Protein AF-A0A534HDV0-F1 (afdb_monomer)

Mean predicted aligned error: 11.52 Å

pLDDT: mean 70.55, std 11.0, range [43.44, 85.0]

Structure (mmCIF, N/CA/C/O backbone):
data_AF-A0A534HDV0-F1
#
_entry.id   AF-A0A534HDV0-F1
#
loop_
_atom_site.group_PDB
_atom_site.id
_atom_site.type_symbol
_atom_site.label_atom_id
_atom_site.label_alt_id
_atom_site.label_comp_id
_atom_site.label_asym_id
_atom_site.label_entity_id
_atom_site.label_seq_id
_atom_site.pdbx_PDB_ins_code
_atom_site.Cartn_x
_atom_site.Cartn_y
_atom_site.Cartn_z
_atom_site.occupancy
_atom_site.B_iso_or_equiv
_atom_site.auth_seq_id
_atom_site.auth_comp_id
_atom_site.auth_asym_id
_atom_site.auth_atom_id
_atom_site.pdbx_PDB_model_num
ATOM 1 N N . SER A 1 1 ? -41.914 1.004 -13.661 1.00 54.16 1 SER A N 1
ATOM 2 C CA . SER A 1 1 ? -41.329 2.349 -13.461 1.00 54.16 1 SER A CA 1
ATOM 3 C C . SER A 1 1 ? -40.709 2.563 -12.063 1.00 54.16 1 SER A C 1
ATOM 5 O O . SER A 1 1 ? -40.072 3.582 -11.866 1.00 54.16 1 SER A O 1
ATOM 7 N N . GLN A 1 2 ? -40.753 1.613 -11.108 1.00 49.66 2 GLN A N 1
ATOM 8 C CA . GLN A 1 2 ? -40.244 1.841 -9.734 1.00 49.66 2 GLN A CA 1
ATOM 9 C C . GLN A 1 2 ? -39.032 0.978 -9.311 1.00 49.66 2 GLN A C 1
ATOM 11 O O . GLN A 1 2 ? -39.007 0.459 -8.201 1.00 49.66 2 GLN A O 1
ATOM 16 N N . ALA A 1 3 ? -38.022 0.795 -10.169 1.00 45.78 3 ALA A N 1
ATOM 17 C CA . ALA A 1 3 ? -36.851 -0.036 -9.827 1.00 45.78 3 ALA A CA 1
ATOM 18 C C . ALA A 1 3 ? -35.502 0.710 -9.797 1.00 45.78 3 ALA A C 1
ATOM 20 O O . ALA A 1 3 ? -34.486 0.092 -9.512 1.00 45.78 3 ALA A O 1
ATOM 21 N N . TRP A 1 4 ? -35.474 2.025 -10.045 1.00 46.22 4 TRP A N 1
ATOM 22 C CA . TRP A 1 4 ? -34.219 2.796 -10.141 1.00 46.22 4 TRP A CA 1
ATOM 23 C C . TRP A 1 4 ? -33.813 3.525 -8.840 1.00 46.22 4 TRP A C 1
ATOM 25 O O . TRP A 1 4 ? -32.777 4.173 -8.777 1.00 46.22 4 TRP A O 1
ATOM 35 N N . GLY A 1 5 ? -34.620 3.446 -7.776 1.00 47.41 5 GLY A N 1
ATOM 36 C CA . GLY A 1 5 ? -34.488 4.333 -6.609 1.00 47.41 5 GLY A CA 1
ATOM 37 C C . GLY A 1 5 ? -33.673 3.828 -5.411 1.00 47.41 5 GLY A C 1
ATOM 38 O O . GLY A 1 5 ? -33.707 4.490 -4.382 1.00 47.41 5 GLY A O 1
ATOM 39 N N . ARG A 1 6 ? -33.002 2.666 -5.471 1.00 52.75 6 ARG A N 1
ATOM 40 C CA . ARG A 1 6 ? -32.399 2.028 -4.271 1.00 52.75 6 ARG A CA 1
ATOM 41 C C . ARG A 1 6 ? -30.928 1.603 -4.382 1.00 52.75 6 ARG A C 1
ATOM 43 O O . ARG A 1 6 ? -30.480 0.820 -3.558 1.00 52.75 6 ARG A O 1
ATOM 50 N N . GLN A 1 7 ? -30.168 2.078 -5.370 1.00 49.25 7 GLN A N 1
ATOM 51 C CA . GLN A 1 7 ? -28.780 1.609 -5.572 1.00 49.25 7 GLN A CA 1
ATOM 52 C C . GLN A 1 7 ? -27.681 2.621 -5.210 1.00 4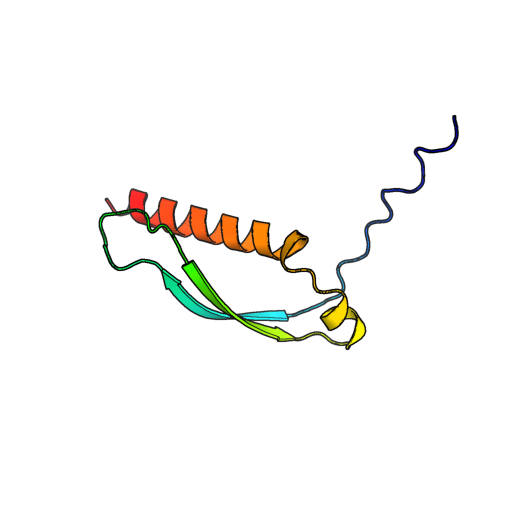9.25 7 GLN A C 1
ATOM 54 O O . GLN A 1 7 ? -26.508 2.330 -5.401 1.00 49.25 7 GLN A O 1
ATOM 59 N N . HIS A 1 8 ? -28.030 3.776 -4.641 1.00 43.44 8 HIS A N 1
ATOM 60 C CA . HIS A 1 8 ? -27.054 4.785 -4.205 1.00 43.44 8 HIS A CA 1
ATOM 61 C C . HIS A 1 8 ? -27.183 5.101 -2.713 1.00 43.44 8 HIS A C 1
ATOM 63 O O . HIS A 1 8 ? -27.063 6.253 -2.304 1.00 43.44 8 HIS A O 1
ATOM 69 N N . GLU A 1 9 ? -27.443 4.093 -1.882 1.00 46.38 9 GLU A N 1
ATOM 70 C CA . GLU A 1 9 ? -27.132 4.234 -0.464 1.00 46.38 9 GLU A CA 1
ATOM 71 C C . GLU A 1 9 ? -25.620 4.053 -0.349 1.00 46.38 9 GLU A C 1
ATOM 73 O O . GLU A 1 9 ? -25.102 2.941 -0.337 1.00 46.38 9 GLU A O 1
ATOM 78 N N . THR A 1 10 ? -24.899 5.173 -0.421 1.00 51.28 10 THR A N 1
ATOM 79 C CA . THR A 1 10 ? -23.462 5.239 -0.160 1.00 51.28 10 THR A CA 1
ATOM 80 C C . THR A 1 10 ? -23.224 4.642 1.218 1.00 51.28 10 THR A C 1
ATOM 82 O O . THR A 1 10 ? -23.447 5.323 2.224 1.00 51.28 10 THR A O 1
ATOM 85 N N . ALA A 1 11 ? -22.814 3.374 1.264 1.00 52.97 11 ALA A N 1
ATOM 86 C CA . ALA A 1 11 ? -22.283 2.762 2.466 1.00 52.97 11 ALA A CA 1
ATOM 87 C C . ALA A 1 11 ? -21.198 3.715 2.969 1.00 52.97 11 ALA A C 1
ATOM 89 O O . ALA A 1 11 ? -20.226 3.992 2.264 1.00 52.97 11 ALA A O 1
ATOM 90 N N . ARG A 1 12 ? -21.431 4.347 4.123 1.00 50.94 12 ARG A N 1
ATOM 91 C CA . ARG A 1 12 ? -20.415 5.198 4.738 1.00 50.94 12 ARG A CA 1
ATOM 92 C C . ARG A 1 12 ? -19.188 4.316 4.908 1.00 50.94 12 ARG A C 1
ATOM 94 O O . ARG A 1 12 ? -19.270 3.344 5.650 1.00 50.94 12 ARG A O 1
ATOM 101 N N . ALA A 1 13 ? -18.099 4.643 4.213 1.00 62.34 13 ALA A N 1
ATOM 102 C CA . ALA A 1 13 ? -16.828 3.958 4.385 1.00 62.34 13 ALA A CA 1
ATOM 103 C C . ALA A 1 13 ? -16.509 3.943 5.883 1.00 62.34 13 ALA A C 1
ATOM 105 O O . ALA A 1 13 ? -16.350 4.996 6.512 1.00 62.34 13 ALA A O 1
ATOM 106 N N . ASN A 1 14 ? -16.540 2.753 6.473 1.00 62.75 14 ASN A N 1
ATOM 107 C CA . ASN A 1 14 ? -16.283 2.599 7.889 1.00 62.75 14 ASN A CA 1
ATOM 108 C C . ASN A 1 14 ? -14.800 2.909 8.142 1.00 62.75 14 ASN A C 1
ATOM 110 O O . ASN A 1 14 ? -13.941 2.472 7.375 1.00 62.75 14 ASN A O 1
ATOM 114 N N . PRO A 1 15 ? -14.466 3.691 9.181 1.00 68.19 15 PRO A N 1
ATOM 115 C CA .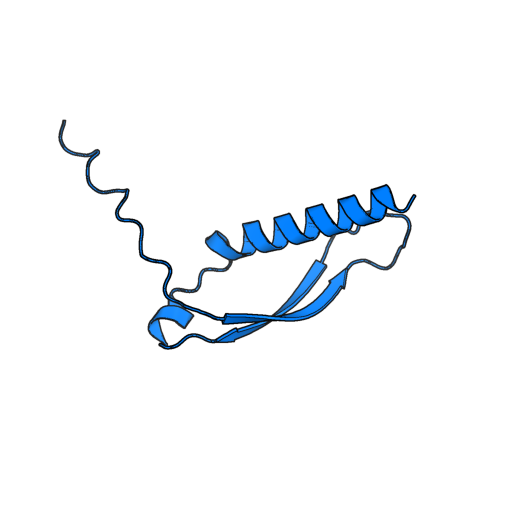 PRO A 1 15 ? -13.106 4.171 9.369 1.00 68.19 15 PRO A CA 1
ATOM 116 C C . PRO A 1 15 ? -12.141 3.010 9.648 1.00 68.19 15 PRO A C 1
ATOM 118 O O . PRO A 1 15 ? -12.319 2.242 10.595 1.00 68.19 15 PRO A O 1
ATOM 121 N N . GLY A 1 16 ? -11.083 2.928 8.842 1.00 75.69 16 GLY A N 1
ATOM 122 C CA . GLY A 1 16 ? -9.981 1.981 8.980 1.00 75.69 16 GLY A CA 1
ATOM 123 C C . GLY A 1 16 ? -8.643 2.649 8.661 1.00 75.69 16 GLY A C 1
ATOM 124 O O . GLY A 1 16 ? -8.585 3.668 7.974 1.00 75.69 16 GLY A O 1
ATOM 125 N N . VAL A 1 17 ? -7.557 2.092 9.190 1.00 81.38 17 VAL A N 1
ATOM 126 C CA . VAL A 1 17 ? -6.182 2.532 8.934 1.00 81.38 17 VAL A CA 1
ATOM 127 C C . VAL A 1 17 ? -5.460 1.445 8.159 1.00 81.38 17 VAL A C 1
ATOM 129 O O . VAL A 1 17 ? -5.441 0.288 8.575 1.00 81.38 17 VAL A O 1
ATOM 132 N N . ILE A 1 18 ? -4.817 1.833 7.064 1.00 80.56 18 ILE A N 1
ATOM 133 C CA . ILE A 1 18 ? -3.990 0.947 6.250 1.00 80.56 18 ILE A CA 1
ATOM 134 C C . ILE A 1 18 ? -2.560 1.463 6.314 1.00 80.56 18 ILE A C 1
ATOM 136 O O . ILE A 1 18 ? -2.280 2.592 5.916 1.00 80.56 18 ILE A O 1
ATOM 140 N N . SER A 1 19 ? -1.657 0.625 6.808 1.00 82.25 19 SER A N 1
ATOM 141 C CA . SER A 1 19 ? -0.228 0.916 6.856 1.00 82.25 19 SER A CA 1
ATOM 142 C C . SER A 1 19 ? 0.502 0.021 5.874 1.00 82.25 19 SER A C 1
ATOM 144 O O . SER A 1 19 ? 0.551 -1.187 6.081 1.00 82.25 19 SER A O 1
ATOM 146 N N . VAL A 1 20 ? 1.118 0.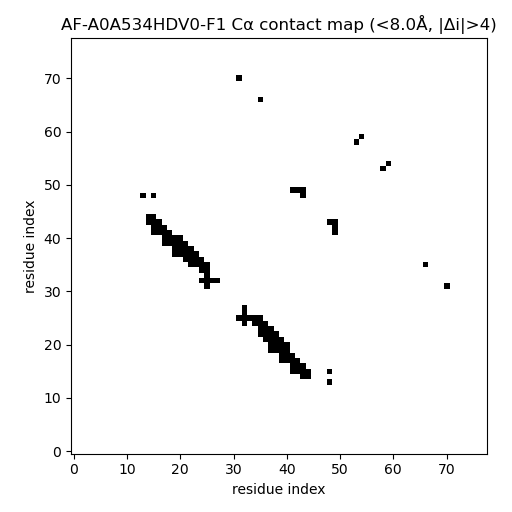609 4.849 1.00 81.56 20 VAL A N 1
ATOM 147 C CA . VAL A 1 20 ? 2.061 -0.093 3.967 1.00 81.56 20 VAL A CA 1
ATOM 148 C C . VAL A 1 20 ? 3.441 -0.041 4.615 1.00 81.56 20 VAL A C 1
ATOM 150 O O . VAL A 1 20 ? 3.987 1.037 4.838 1.00 81.56 20 VAL A O 1
ATOM 153 N N . THR A 1 21 ? 3.995 -1.200 4.955 1.00 85.00 21 THR A N 1
ATOM 154 C CA . THR A 1 21 ? 5.287 -1.329 5.643 1.00 85.00 21 THR A CA 1
ATOM 155 C C . THR A 1 21 ? 6.416 -1.746 4.711 1.00 85.00 21 THR A C 1
ATOM 157 O O . THR A 1 21 ? 7.577 -1.505 5.028 1.00 85.00 21 THR A O 1
ATOM 160 N N . MET A 1 22 ? 6.102 -2.363 3.568 1.00 82.94 22 MET A N 1
ATOM 161 C CA . MET A 1 22 ? 7.093 -2.727 2.559 1.00 82.94 22 MET A CA 1
ATOM 162 C C . MET A 1 22 ? 6.533 -2.528 1.155 1.00 82.94 22 MET A C 1
ATOM 164 O O . MET A 1 22 ? 5.374 -2.836 0.884 1.00 82.94 22 MET A O 1
ATOM 168 N N . ILE A 1 23 ? 7.396 -2.044 0.266 1.00 81.06 23 ILE A N 1
ATOM 169 C CA . ILE A 1 23 ? 7.137 -1.921 -1.165 1.00 81.06 23 ILE A CA 1
ATOM 170 C C . ILE A 1 23 ? 8.312 -2.584 -1.875 1.00 81.06 23 ILE A C 1
ATOM 172 O O . ILE A 1 23 ? 9.457 -2.177 -1.674 1.00 81.06 23 ILE A O 1
ATOM 176 N N . ARG A 1 24 ? 8.039 -3.597 -2.697 1.00 79.88 24 ARG A N 1
ATOM 177 C CA . ARG A 1 24 ? 9.031 -4.239 -3.565 1.00 79.88 24 ARG A CA 1
ATOM 178 C C . ARG A 1 24 ? 8.581 -4.091 -5.011 1.00 79.88 24 ARG A C 1
ATOM 180 O O . ARG A 1 24 ? 7.537 -4.611 -5.384 1.00 79.88 24 ARG A O 1
ATOM 187 N N . VAL A 1 25 ? 9.369 -3.372 -5.806 1.00 78.38 25 VAL A N 1
ATOM 188 C CA . VAL A 1 25 ? 9.039 -2.990 -7.186 1.00 78.38 25 VAL A CA 1
ATOM 189 C C . VAL A 1 25 ? 10.271 -3.117 -8.051 1.00 78.38 25 VAL A C 1
ATOM 191 O O . VAL A 1 25 ? 11.203 -2.336 -7.876 1.00 78.38 25 VAL A O 1
ATOM 194 N N . GLY A 1 26 ? 10.223 -4.046 -9.006 1.00 75.75 26 GLY A N 1
ATOM 195 C CA . GLY A 1 26 ? 11.254 -4.198 -10.026 1.00 75.75 26 GLY A CA 1
ATOM 196 C C . GLY A 1 26 ? 12.673 -4.406 -9.492 1.00 75.75 26 GLY A C 1
ATOM 197 O O . GLY A 1 26 ? 12.945 -4.405 -8.295 1.00 75.75 26 GLY A O 1
ATOM 198 N N . GLU A 1 27 ? 13.598 -4.587 -10.424 1.00 78.06 27 GLU A N 1
ATOM 199 C CA . GLU A 1 27 ? 15.038 -4.640 -10.132 1.00 78.06 27 GLU A CA 1
ATOM 200 C C . GLU A 1 27 ? 15.821 -3.737 -11.088 1.00 78.06 27 GLU A C 1
ATOM 202 O O . GLU A 1 27 ? 16.795 -3.092 -10.702 1.00 78.06 27 GLU A O 1
ATOM 207 N N . ALA A 1 28 ? 15.365 -3.650 -12.341 1.00 78.75 28 ALA A N 1
ATOM 208 C CA . ALA A 1 28 ? 15.958 -2.802 -13.356 1.00 78.75 28 ALA A CA 1
ATOM 209 C C . ALA A 1 28 ? 15.523 -1.340 -13.190 1.00 78.75 28 ALA A C 1
ATOM 211 O O . ALA A 1 28 ? 14.339 -1.018 -13.154 1.00 78.75 28 ALA A O 1
ATOM 212 N N . THR A 1 29 ? 16.496 -0.433 -13.179 1.00 75.88 29 THR A N 1
ATOM 213 C CA . THR A 1 29 ? 16.264 1.016 -13.089 1.00 75.88 29 THR A CA 1
ATOM 214 C C . THR A 1 29 ? 15.889 1.650 -14.426 1.00 75.88 29 THR A C 1
ATOM 216 O O . THR A 1 29 ? 15.768 2.868 -14.501 1.00 75.88 29 THR A O 1
ATOM 219 N N . ASN A 1 30 ? 15.765 0.865 -15.499 1.00 75.38 30 ASN A N 1
ATOM 220 C CA . ASN A 1 30 ? 15.530 1.347 -1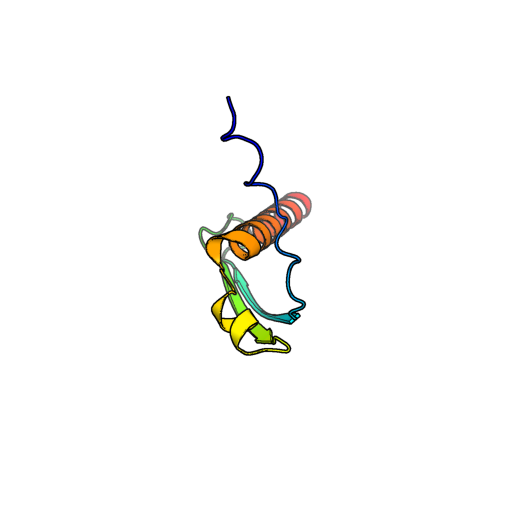6.861 1.00 75.38 30 ASN A CA 1
ATOM 221 C C . ASN A 1 30 ? 14.333 0.706 -17.577 1.00 75.38 30 ASN A C 1
ATOM 223 O O . ASN A 1 30 ? 14.116 0.999 -18.755 1.00 75.38 30 ASN A O 1
ATOM 227 N N . ALA A 1 31 ? 13.574 -0.138 -16.882 1.00 74.25 31 ALA A N 1
ATOM 228 C CA . ALA A 1 31 ? 12.406 -0.826 -17.407 1.00 74.25 31 ALA A CA 1
ATOM 229 C C . ALA A 1 31 ? 11.230 -0.655 -16.443 1.00 74.25 31 ALA A C 1
ATOM 231 O O . ALA A 1 31 ? 11.418 -0.653 -15.227 1.00 74.25 31 ALA A O 1
ATOM 232 N N . VAL A 1 32 ? 10.021 -0.518 -16.990 1.00 76.56 32 VAL A N 1
ATOM 233 C CA . VAL A 1 32 ? 8.803 -0.553 -16.177 1.00 76.56 32 VAL A CA 1
ATOM 234 C C . VAL A 1 32 ? 8.626 -1.990 -15.682 1.00 76.56 32 VAL A C 1
ATOM 236 O O . VAL A 1 32 ? 8.634 -2.900 -16.510 1.00 76.56 32 VAL A O 1
ATOM 239 N N . PRO A 1 33 ? 8.514 -2.218 -14.367 1.00 68.50 33 PRO A N 1
ATOM 240 C CA . PRO A 1 33 ? 8.401 -3.565 -13.837 1.00 68.50 33 PRO A CA 1
ATOM 241 C C . PRO A 1 33 ? 6.987 -4.121 -13.994 1.00 68.50 33 PRO A C 1
ATOM 243 O O . PRO A 1 33 ? 6.001 -3.411 -13.806 1.00 68.50 33 PRO A O 1
ATOM 246 N N . ASP A 1 34 ? 6.908 -5.420 -14.272 1.00 79.00 34 ASP A N 1
ATOM 247 C CA . ASP A 1 34 ? 5.644 -6.126 -14.505 1.00 79.00 34 ASP A CA 1
ATOM 248 C C . ASP A 1 34 ? 4.844 -6.374 -13.211 1.00 79.00 34 ASP A C 1
ATOM 250 O O . ASP A 1 34 ? 3.658 -6.698 -13.266 1.00 79.00 34 ASP A O 1
ATOM 254 N N . PHE A 1 35 ? 5.480 -6.239 -12.036 1.00 73.38 35 PHE A N 1
ATOM 255 C CA . PHE A 1 35 ? 4.859 -6.498 -10.733 1.00 73.38 35 PHE A CA 1
ATOM 256 C C . PHE A 1 35 ? 5.416 -5.633 -9.583 1.00 73.38 35 PHE A C 1
ATOM 258 O O . PHE A 1 35 ? 6.568 -5.189 -9.591 1.00 73.38 35 PHE A O 1
ATOM 265 N N . CYS A 1 36 ? 4.562 -5.415 -8.577 1.00 74.00 36 CYS A N 1
ATOM 266 C CA . CYS A 1 36 ? 4.828 -4.717 -7.318 1.00 74.00 36 CYS A CA 1
ATOM 267 C C . CYS A 1 36 ? 4.166 -5.529 -6.238 1.00 74.00 36 CYS A C 1
ATOM 269 O O . CYS A 1 36 ? 2.989 -5.882 -6.346 1.00 74.00 36 CYS A O 1
ATOM 271 N N . GLU A 1 37 ? 4.913 -5.751 -5.177 1.00 76.62 37 GLU A N 1
ATOM 272 C CA . GLU A 1 37 ? 4.392 -6.300 -3.951 1.00 76.62 37 GLU A CA 1
ATOM 273 C C . GLU A 1 37 ? 4.321 -5.192 -2.898 1.00 76.62 37 GLU A C 1
ATOM 275 O O . GLU A 1 37 ? 5.324 -4.551 -2.567 1.00 76.62 37 GLU A O 1
ATOM 280 N N . LEU A 1 38 ? 3.117 -4.978 -2.368 1.00 77.25 38 LEU A N 1
ATOM 281 C CA . LEU A 1 38 ? 2.863 -4.109 -1.227 1.00 77.25 38 LEU A CA 1
ATOM 282 C C . LEU A 1 38 ? 2.537 -4.997 -0.030 1.00 77.25 38 LEU A C 1
ATOM 284 O O . LEU A 1 38 ? 1.570 -5.756 -0.069 1.00 77.25 38 LEU A O 1
ATOM 288 N N . GLN A 1 39 ? 3.319 -4.884 1.039 1.00 81.88 39 GLN A N 1
ATOM 289 C CA . GLN A 1 39 ? 3.007 -5.529 2.312 1.00 81.88 39 GLN A CA 1
ATOM 290 C C . GLN A 1 39 ? 2.675 -4.481 3.359 1.00 81.88 39 GLN A C 1
ATOM 292 O O . GLN A 1 39 ? 3.259 -3.394 3.396 1.00 81.88 39 GLN A O 1
ATOM 297 N N . GLY A 1 40 ? 1.736 -4.821 4.230 1.00 81.25 40 GLY A N 1
ATOM 298 C CA . GLY A 1 40 ? 1.215 -3.894 5.209 1.00 81.25 40 GLY A CA 1
ATOM 299 C C . GLY A 1 40 ? 0.241 -4.536 6.179 1.00 81.25 40 GLY A C 1
ATOM 300 O O . GLY A 1 40 ? 0.023 -5.745 6.171 1.00 81.25 40 GLY A O 1
ATOM 301 N N . THR A 1 41 ? -0.354 -3.697 7.018 1.00 83.38 41 THR A N 1
ATOM 302 C CA . THR A 1 41 ? -1.395 -4.095 7.965 1.00 83.38 41 THR A CA 1
ATOM 303 C C . THR A 1 41 ? -2.606 -3.196 7.811 1.00 83.38 41 THR A C 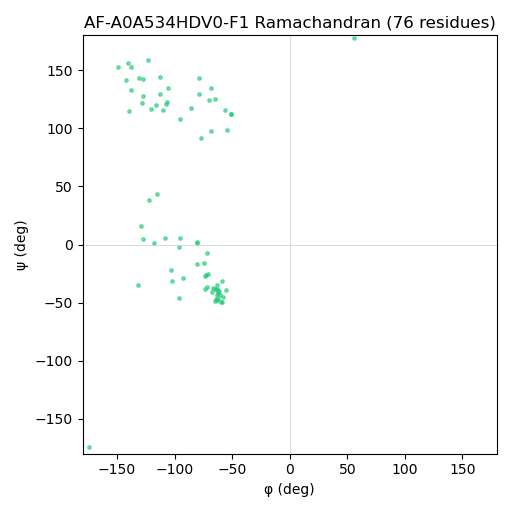1
ATOM 305 O O . THR A 1 41 ? -2.470 -1.990 7.599 1.00 83.38 41 THR A O 1
ATOM 308 N N . VAL A 1 42 ? -3.785 -3.788 7.945 1.00 81.38 42 VAL A N 1
ATOM 309 C CA . VAL A 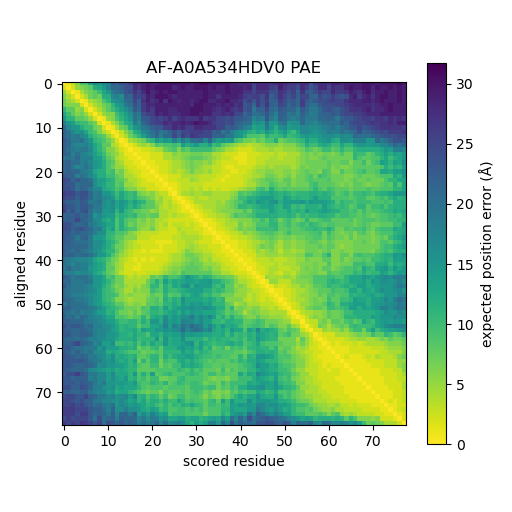1 42 ? -5.049 -3.064 8.058 1.00 81.38 42 VAL A CA 1
ATOM 310 C C . VAL A 1 42 ? -5.496 -3.153 9.510 1.00 81.38 42 VAL A C 1
ATOM 312 O O . VAL A 1 42 ? -5.398 -4.207 10.139 1.00 81.38 42 VAL A O 1
ATOM 315 N N . ARG A 1 43 ? -5.934 -2.029 10.068 1.00 81.50 43 ARG A N 1
ATOM 316 C CA . ARG A 1 43 ? -6.478 -1.930 11.421 1.00 81.50 43 ARG A CA 1
ATOM 317 C C . ARG A 1 43 ? -7.828 -1.243 11.350 1.00 81.50 43 ARG A C 1
ATOM 319 O O . ARG A 1 43 ? -7.939 -0.149 10.806 1.00 81.50 43 ARG A O 1
ATOM 326 N N . THR A 1 44 ? -8.832 -1.868 11.936 1.00 81.06 44 THR A N 1
ATOM 327 C CA . THR A 1 44 ? -10.206 -1.367 11.974 1.00 81.06 44 THR A CA 1
ATOM 328 C C . THR A 1 44 ? -10.660 -1.247 13.426 1.00 81.06 44 THR A C 1
ATOM 330 O O . THR A 1 44 ? -10.085 -1.866 14.324 1.00 81.06 44 THR A O 1
ATOM 333 N N . PHE A 1 45 ? -11.678 -0.423 13.677 1.00 80.81 45 PHE A N 1
ATOM 334 C CA . PHE A 1 45 ? -12.248 -0.270 15.022 1.00 80.81 45 PHE A CA 1
ATOM 335 C C . PHE A 1 45 ? -13.228 -1.395 15.390 1.00 80.81 45 PHE A C 1
ATOM 337 O O . PHE A 1 45 ? -13.524 -1.580 16.568 1.00 80.81 45 PHE A O 1
ATOM 344 N N . THR A 1 46 ? -13.711 -2.154 14.402 1.00 79.19 46 THR A N 1
ATOM 345 C CA . THR A 1 46 ? -14.584 -3.319 14.587 1.00 79.19 46 THR A CA 1
ATOM 346 C C . THR A 1 46 ? -14.161 -4.464 13.665 1.00 79.19 46 THR A C 1
ATOM 348 O O . THR A 1 46 ? -13.582 -4.238 12.599 1.00 79.19 46 THR A O 1
ATOM 351 N N . VAL A 1 47 ? -14.446 -5.700 14.084 1.00 76.19 47 VAL A N 1
ATOM 352 C CA . VAL A 1 47 ? -14.143 -6.917 13.304 1.00 76.19 47 VAL A CA 1
ATOM 353 C C . VAL A 1 47 ? -14.975 -6.974 12.025 1.00 76.19 47 VAL A C 1
ATOM 355 O O . VAL A 1 47 ? -14.449 -7.315 10.978 1.00 76.19 47 VAL A O 1
ATOM 358 N N . GLU A 1 48 ? -16.230 -6.541 12.089 1.00 75.25 48 GLU A N 1
ATOM 359 C CA . GLU A 1 48 ? -17.145 -6.482 10.942 1.00 75.25 48 GLU A CA 1
ATOM 360 C C . GLU A 1 48 ? -16.548 -5.665 9.779 1.00 75.25 48 GLU A C 1
ATOM 362 O O . GLU A 1 48 ? -16.582 -6.081 8.632 1.00 75.25 48 GLU A O 1
ATOM 367 N N . VAL A 1 49 ? -15.852 -4.564 10.087 1.00 71.69 49 VAL A N 1
ATOM 368 C CA . VAL A 1 49 ? -15.172 -3.722 9.083 1.00 71.69 49 VAL A CA 1
ATOM 369 C C . VAL A 1 49 ? -13.910 -4.379 8.520 1.00 71.69 49 VAL A C 1
ATOM 371 O O . VAL A 1 49 ? -13.509 -4.074 7.401 1.00 71.69 49 VAL A O 1
ATOM 374 N N . LEU A 1 50 ? -13.258 -5.262 9.282 1.00 72.00 50 LEU A N 1
ATOM 375 C CA . LEU A 1 50 ? -12.137 -6.053 8.771 1.00 72.00 50 LEU A CA 1
ATOM 376 C C . LEU A 1 50 ? -12.629 -7.128 7.794 1.00 72.00 50 LEU A C 1
ATOM 378 O O . LEU A 1 50 ? -11.941 -7.409 6.818 1.00 72.00 50 LEU A O 1
ATOM 382 N N . GLU A 1 51 ? -13.795 -7.717 8.055 1.00 70.88 51 GLU A N 1
ATOM 383 C CA . GLU A 1 51 ? -14.412 -8.722 7.182 1.00 70.88 51 GLU A CA 1
ATOM 384 C C . GLU A 1 51 ? -15.004 -8.094 5.913 1.00 70.88 51 GLU A C 1
ATOM 386 O O . GLU A 1 51 ? -14.823 -8.639 4.826 1.00 70.88 51 GLU A O 1
ATOM 391 N N . ASP A 1 52 ? -15.609 -6.908 6.031 1.00 72.06 52 ASP A N 1
ATOM 392 C CA . ASP A 1 52 ? -16.114 -6.113 4.901 1.00 72.06 52 ASP A CA 1
ATOM 393 C C . ASP A 1 52 ? -14.996 -5.479 4.055 1.00 72.06 52 ASP A C 1
ATOM 395 O O . ASP A 1 52 ? -15.253 -4.890 3.000 1.00 72.06 52 ASP A O 1
ATOM 399 N N . PHE A 1 53 ? -13.741 -5.574 4.497 1.00 68.50 53 PHE A N 1
ATOM 400 C CA . PHE A 1 53 ? -12.611 -5.002 3.787 1.00 68.50 53 PHE A CA 1
ATOM 401 C C . PHE A 1 53 ? -12.349 -5.735 2.462 1.00 68.50 53 PHE A C 1
ATOM 403 O O . PHE A 1 53 ? -11.660 -6.757 2.412 1.00 68.50 53 PHE A O 1
ATOM 410 N N . ASN A 1 54 ? -12.855 -5.182 1.356 1.00 64.44 54 ASN A N 1
ATOM 411 C CA . ASN A 1 54 ? -12.644 -5.736 0.023 1.00 64.44 54 ASN A CA 1
ATOM 412 C C . ASN A 1 54 ? -11.462 -5.070 -0.698 1.00 64.44 54 ASN A C 1
ATOM 414 O O . ASN A 1 54 ? -11.551 -3.948 -1.203 1.00 64.44 54 ASN A O 1
ATOM 418 N N . PHE A 1 55 ? -10.360 -5.813 -0.831 1.00 62.03 55 PHE A N 1
ATOM 419 C CA . PHE A 1 55 ? -9.176 -5.364 -1.570 1.00 62.03 55 PHE A CA 1
ATOM 420 C C . PHE A 1 55 ? -9.497 -5.031 -3.040 1.00 62.03 55 PHE A C 1
ATOM 422 O O . PHE A 1 55 ? -8.879 -4.139 -3.623 1.00 62.03 55 PHE A O 1
ATOM 429 N N . ASN A 1 56 ? -10.470 -5.722 -3.644 1.00 60.41 56 ASN A N 1
ATOM 430 C CA . ASN A 1 56 ? -10.771 -5.579 -5.067 1.00 60.41 56 ASN A CA 1
ATOM 431 C C . ASN A 1 56 ? -11.461 -4.254 -5.422 1.00 60.41 56 ASN A C 1
ATOM 433 O O . ASN A 1 56 ? -11.290 -3.785 -6.546 1.00 60.41 56 ASN A O 1
ATOM 437 N N . ASP A 1 57 ? -12.178 -3.635 -4.480 1.00 66.25 57 ASP A N 1
ATOM 438 C CA . ASP A 1 57 ? -12.972 -2.432 -4.759 1.00 66.25 57 ASP A CA 1
ATOM 439 C C . ASP A 1 57 ? -12.223 -1.141 -4.404 1.00 66.25 57 ASP A C 1
ATOM 441 O O . ASP A 1 57 ? -12.170 -0.217 -5.214 1.00 66.25 57 ASP A O 1
ATOM 445 N N . GLU A 1 58 ? -11.594 -1.070 -3.226 1.00 67.38 58 GLU A N 1
ATOM 446 C CA . GLU A 1 58 ? -10.947 0.167 -2.753 1.00 67.38 58 GLU A CA 1
ATOM 447 C C . GLU A 1 58 ? -9.421 0.150 -2.902 1.00 67.38 58 GLU A C 1
ATOM 449 O O . GLU A 1 58 ? -8.801 1.187 -3.163 1.00 67.38 58 GLU A O 1
ATOM 454 N N . LEU A 1 59 ? -8.792 -1.026 -2.793 1.00 66.25 59 LEU A N 1
ATOM 455 C CA . LEU A 1 59 ? -7.334 -1.133 -2.822 1.00 66.25 59 LEU A CA 1
ATOM 456 C C . LEU A 1 59 ? -6.738 -1.397 -4.197 1.00 66.25 59 LEU A C 1
ATOM 458 O O . LEU A 1 59 ? -5.622 -0.938 -4.434 1.00 66.25 59 LEU A O 1
ATOM 462 N N . ILE A 1 60 ? -7.438 -2.060 -5.121 1.00 68.50 60 ILE A N 1
ATOM 463 C CA . ILE A 1 60 ? -6.966 -2.160 -6.510 1.00 68.50 60 ILE A CA 1
ATOM 464 C C . ILE A 1 60 ? -6.798 -0.762 -7.125 1.00 68.50 60 ILE A C 1
ATOM 466 O O . ILE A 1 60 ? -5.709 -0.488 -7.637 1.00 68.50 60 ILE A O 1
ATOM 470 N N . PRO A 1 61 ? -7.780 0.162 -7.040 1.00 71.44 61 PRO A N 1
ATOM 471 C CA . PRO A 1 61 ? -7.598 1.520 -7.550 1.00 71.44 61 PRO A CA 1
ATOM 472 C C . PRO A 1 61 ? -6.471 2.280 -6.842 1.00 71.44 61 PRO A C 1
ATOM 474 O O . PRO A 1 61 ? -5.687 2.969 -7.499 1.00 71.44 61 PRO A O 1
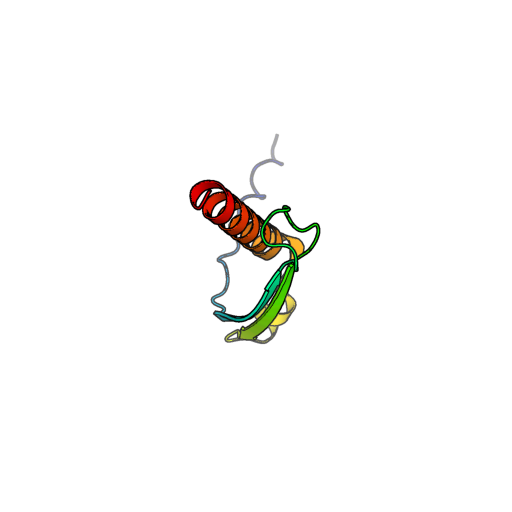ATOM 477 N N . LEU A 1 62 ? -6.338 2.131 -5.517 1.00 73.88 62 LEU A N 1
ATOM 478 C CA . LEU A 1 62 ? -5.263 2.771 -4.754 1.00 73.88 62 LEU A CA 1
ATOM 479 C C . LEU A 1 62 ? -3.885 2.235 -5.171 1.00 73.88 62 LEU A C 1
ATOM 481 O O . LEU A 1 62 ? -2.989 3.021 -5.487 1.00 73.88 62 LEU A O 1
ATOM 485 N N . GLY A 1 63 ? -3.734 0.913 -5.242 1.00 68.06 63 GLY A N 1
ATOM 486 C CA . GLY A 1 63 ? -2.521 0.232 -5.686 1.00 68.06 63 GLY A CA 1
ATOM 487 C C . GLY A 1 63 ? -2.152 0.585 -7.127 1.00 68.06 63 GLY A C 1
ATOM 488 O O . GLY A 1 63 ? -1.000 0.920 -7.396 1.00 68.06 63 GLY A O 1
ATOM 489 N N . ALA A 1 64 ? -3.130 0.618 -8.039 1.00 73.88 64 ALA A N 1
ATOM 490 C CA . ALA A 1 64 ? -2.939 1.058 -9.421 1.00 73.88 64 ALA A CA 1
ATOM 491 C C . ALA A 1 64 ? -2.499 2.530 -9.501 1.00 73.88 64 ALA A C 1
ATOM 493 O O . ALA A 1 64 ? -1.578 2.861 -10.246 1.00 73.88 64 ALA A O 1
ATOM 494 N N . SER A 1 65 ? -3.091 3.421 -8.699 1.00 78.25 65 SER A N 1
ATOM 495 C CA . SER A 1 65 ? -2.698 4.836 -8.671 1.00 78.25 65 SER A CA 1
ATOM 496 C C . SER A 1 65 ? -1.266 5.035 -8.161 1.00 78.25 65 SER A C 1
ATOM 498 O O . SER A 1 65 ? -0.524 5.866 -8.685 1.00 78.25 65 SER A O 1
ATOM 500 N N . MET A 1 66 ? -0.851 4.248 -7.166 1.00 77.62 66 MET A N 1
ATOM 501 C CA . MET A 1 66 ? 0.504 4.281 -6.626 1.00 77.62 66 MET A CA 1
ATOM 502 C C . MET A 1 66 ? 1.520 3.784 -7.653 1.00 77.62 66 MET A C 1
ATOM 504 O O . MET A 1 66 ? 2.570 4.398 -7.833 1.00 77.62 66 MET A O 1
ATOM 508 N N . TRP A 1 67 ? 1.167 2.732 -8.385 1.00 71.62 67 TRP A N 1
ATOM 509 C CA . TRP A 1 67 ? 1.938 2.229 -9.509 1.00 71.62 67 TRP A CA 1
ATOM 510 C C . TRP A 1 67 ? 2.140 3.244 -10.628 1.00 71.62 67 TRP A C 1
ATOM 512 O O . TRP A 1 67 ? 3.272 3.469 -11.054 1.00 71.62 67 TRP A O 1
ATOM 522 N N . VAL A 1 68 ? 1.058 3.893 -11.068 1.00 79.31 68 VAL A N 1
ATOM 523 C CA . VAL A 1 68 ? 1.117 4.955 -12.081 1.0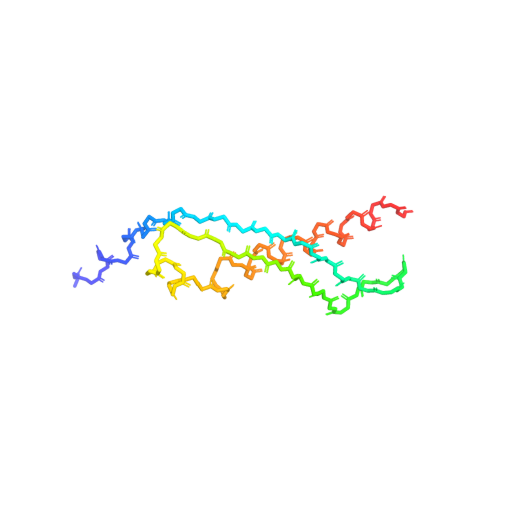0 79.31 68 VAL A CA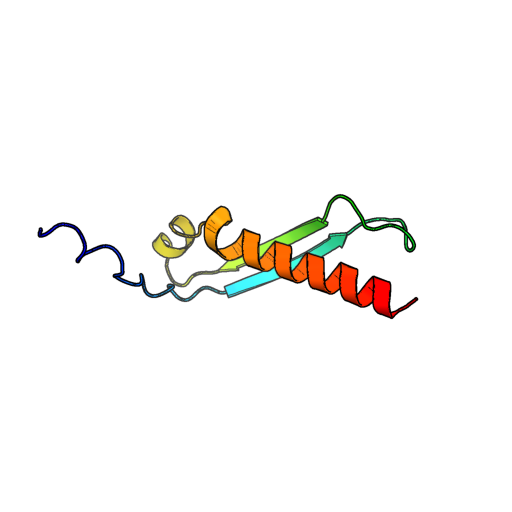 1
ATOM 524 C C . VAL A 1 68 ? 2.040 6.074 -11.609 1.00 79.31 68 VAL A C 1
ATOM 526 O O . VAL A 1 68 ? 2.921 6.492 -12.351 1.00 79.31 68 VAL A O 1
ATOM 529 N N . ARG A 1 69 ? 1.922 6.502 -10.347 1.00 80.19 69 ARG A N 1
ATOM 530 C CA . ARG A 1 69 ? 2.788 7.546 -9.775 1.00 80.19 69 ARG A CA 1
ATOM 531 C C . ARG A 1 69 ? 4.260 7.142 -9.726 1.00 80.19 69 ARG A C 1
ATOM 533 O O . ARG A 1 69 ? 5.120 7.978 -9.988 1.00 80.19 69 ARG A O 1
ATOM 540 N N . LEU A 1 70 ? 4.563 5.885 -9.402 1.00 75.44 70 LEU A N 1
ATOM 541 C CA . LEU A 1 70 ? 5.935 5.372 -9.434 1.00 75.44 70 LEU A CA 1
ATOM 542 C C . LEU A 1 70 ? 6.499 5.384 -10.860 1.00 75.44 70 LEU A C 1
ATOM 544 O O . LEU A 1 70 ? 7.599 5.893 -11.068 1.00 75.44 70 LEU A O 1
ATOM 548 N N . ALA A 1 71 ? 5.733 4.896 -11.838 1.00 75.50 71 ALA A N 1
ATOM 549 C CA . ALA A 1 71 ? 6.132 4.894 -13.244 1.00 75.50 71 ALA A CA 1
ATOM 550 C C . ALA A 1 71 ? 6.314 6.318 -13.799 1.00 75.50 71 ALA A C 1
ATOM 552 O O . ALA A 1 71 ? 7.307 6.603 -14.466 1.00 75.50 71 ALA A O 1
ATOM 553 N N . GLU A 1 72 ? 5.400 7.237 -13.480 1.00 79.44 72 GLU A N 1
ATOM 554 C CA . GLU A 1 72 ? 5.499 8.646 -13.863 1.00 79.44 72 GLU A CA 1
ATOM 555 C C . GLU A 1 72 ? 6.731 9.326 -13.264 1.00 79.44 72 GLU A C 1
ATOM 557 O O . GLU A 1 72 ? 7.449 10.029 -13.972 1.00 79.44 72 GLU A O 1
ATOM 562 N N . ASN A 1 73 ? 6.985 9.140 -11.966 1.00 78.56 73 ASN A N 1
ATOM 563 C CA . ASN A 1 73 ? 8.152 9.728 -11.311 1.00 78.56 73 ASN A CA 1
ATOM 564 C C . ASN A 1 73 ? 9.455 9.180 -11.892 1.00 78.56 73 ASN A C 1
ATOM 566 O O . ASN A 1 73 ? 10.404 9.938 -12.075 1.00 78.56 73 ASN A O 1
ATOM 570 N N . TRP A 1 74 ? 9.487 7.889 -12.219 1.00 68.81 74 TRP A N 1
ATOM 571 C CA . TRP A 1 74 ? 10.629 7.277 -12.882 1.00 68.81 74 TRP A CA 1
ATOM 572 C C . TRP A 1 74 ? 10.877 7.874 -14.276 1.00 68.81 74 TRP A C 1
ATOM 574 O O . TRP A 1 74 ? 11.999 8.276 -14.578 1.00 68.81 74 TRP A O 1
ATOM 584 N N . LEU A 1 75 ? 9.831 8.008 -15.098 1.00 71.75 75 LEU A N 1
ATOM 585 C CA . LEU A 1 75 ? 9.936 8.619 -16.428 1.00 71.75 75 LEU A CA 1
ATOM 586 C C . LEU A 1 75 ? 10.362 10.091 -16.371 1.00 71.75 75 LEU A C 1
ATOM 588 O O . LEU A 1 75 ? 11.089 10.534 -17.251 1.00 71.75 75 LEU A O 1
ATOM 592 N N . ARG A 1 76 ? 9.937 10.847 -15.349 1.00 73.19 76 ARG A N 1
ATOM 593 C CA . ARG A 1 76 ? 10.349 12.250 -15.148 1.00 73.19 76 ARG A CA 1
ATOM 594 C C . ARG A 1 76 ? 11.804 12.408 -14.712 1.00 73.19 76 ARG A C 1
ATOM 596 O O . ARG A 1 76 ? 12.367 13.480 -14.902 1.00 73.19 76 ARG A O 1
ATOM 603 N N . ALA A 1 77 ? 12.386 11.396 -14.075 1.00 66.81 77 ALA A N 1
ATOM 604 C CA . ALA A 1 77 ? 13.772 11.425 -13.611 1.00 66.81 77 ALA A CA 1
ATOM 605 C C . ALA A 1 77 ? 14.792 11.125 -14.729 1.00 66.81 77 ALA A C 1
ATOM 607 O O . ALA A 1 77 ? 15.993 11.078 -14.457 1.00 66.81 77 ALA A O 1
ATOM 608 N N . LYS A 1 78 ? 14.318 10.903 -15.960 1.00 51.53 78 LYS A N 1
ATOM 609 C CA . LYS A 1 78 ? 15.107 10.603 -17.153 1.00 51.53 78 LYS A CA 1
ATOM 610 C C . LYS A 1 78 ? 15.061 11.773 -18.130 1.00 51.53 78 LYS A C 1
ATOM 612 O O . LYS A 1 78 ? 16.121 12.049 -18.728 1.00 51.53 78 LYS A O 1
#

Radius of gyration: 17.64 Å; Cα contacts (8 Å, |Δi|>4): 56; chains: 1; bounding box: 58×21×32 Å

Solvent-accessible surface area (backbone atoms only — not comparable to full-atom values): 5181 Å² total; per-residue (Å²): 140,87,82,84,88,78,85,78,77,74,74,73,81,73,76,64,48,76,44,78,76,43,80,50,65,59,84,60,95,87,56,89,58,96,57,69,50,79,41,65,51,77,48,54,87,47,69,69,58,56,72,68,58,52,56,79,74,63,42,44,58,50,53,51,52,51,49,50,51,52,54,50,55,54,62,70,76,105

Foldseek 3Di:
DPDPPPDPPPPPLADKDKDFPDKDADDDLPDHGPDIDTDTDIGHPDVVNVVVDDCVPPVVVVVVVVSVVVVVVSVVVD

Secondary structure (DSSP, 8-state):
--SSSSS--------EEEEEEEEEE-S-TTS--S-EEEEEEEEESSHHHHHS--IIIIIHHHHHHHHHHHHHHHHHT-

Nearest PDB structures (foldseek):
  3io1-assembly1_A-2  TM=6.749E-01  e=2.760E+00  Klebsiella pneumoniae subsp. pneumoniae MGH 78578
  7r1c-assembly1_N  TM=4.504E-01  e=1.834E+00  Priestia megaterium NBRC 15308 = ATCC 14581

Sequence (78 aa):
SQAWGRQHETARANPGVISVTMIRVGEATNAVPDFCELQGTVRTFTVEVLEDFNFNDELIPLGASMWVRLAENWLRAK